Protein AF-A0A9D0N589-F1 (afdb_monomer_lite)

pLDDT: mean 74.36, std 16.45, range [41.0, 93.44]

Foldseek 3Di:
DDDDDPVRVVLVVVVADVPKAFPDKDAADPPPPVCVVVVVVVVVVVVVVVVVPDDDDDPPVVVVVVVVVVVVPPDPPFRPTWMWTDILFWIWIQTDPVDSDIDTGGLCQQPPWDFDADPQQWFKIWTWGQDDPDVDPDRPGDIDIDGGGRHRVVVVVSSVCRNVVNDD

Structure (mmCIF, N/CA/C/O backbone):
data_AF-A0A9D0N589-F1
#
_entry.id   AF-A0A9D0N589-F1
#
loop_
_atom_site.group_PDB
_atom_site.id
_atom_site.type_symbol
_atom_site.label_atom_id
_atom_site.label_alt_id
_atom_site.label_comp_id
_atom_site.label_asym_id
_atom_site.label_entity_id
_atom_site.label_seq_id
_atom_site.pdbx_PDB_ins_code
_atom_site.Cartn_x
_atom_site.Cartn_y
_atom_site.Cartn_z
_atom_site.o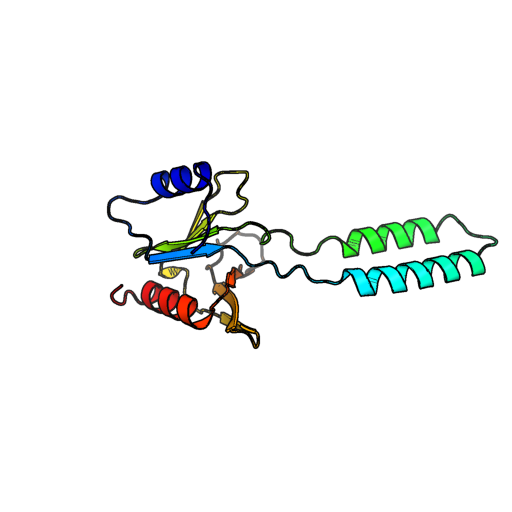ccupancy
_atom_site.B_iso_or_equiv
_atom_site.auth_seq_id
_atom_site.auth_comp_id
_atom_site.auth_asym_id
_atom_site.auth_atom_id
_atom_site.pdbx_PDB_model_num
ATOM 1 N N . MET A 1 1 ? 1.773 -12.664 1.312 1.00 48.50 1 MET A N 1
ATOM 2 C CA . MET A 1 1 ? 1.910 -12.223 2.716 1.00 48.50 1 MET A CA 1
ATOM 3 C C . MET A 1 1 ? 3.255 -11.523 2.826 1.00 48.50 1 MET A C 1
ATOM 5 O O . MET A 1 1 ? 4.229 -12.072 2.325 1.00 48.50 1 MET A O 1
ATOM 9 N N . ILE A 1 2 ? 3.299 -10.289 3.324 1.00 66.56 2 ILE A N 1
ATOM 10 C CA . ILE A 1 2 ? 4.512 -9.454 3.303 1.00 66.56 2 ILE A CA 1
ATOM 11 C C . ILE A 1 2 ? 5.255 -9.637 4.620 1.00 66.56 2 ILE A C 1
ATOM 13 O O . ILE A 1 2 ? 4.625 -9.717 5.672 1.00 66.56 2 ILE A O 1
ATOM 17 N N . ASN A 1 3 ? 6.583 -9.726 4.564 1.00 71.38 3 ASN A N 1
ATOM 18 C CA . ASN A 1 3 ? 7.410 -9.867 5.755 1.00 71.38 3 ASN A CA 1
ATOM 19 C C . ASN A 1 3 ? 7.685 -8.478 6.352 1.00 71.38 3 ASN A C 1
ATOM 21 O O . ASN A 1 3 ? 8.554 -7.748 5.877 1.00 71.38 3 ASN A O 1
ATOM 25 N N . LEU A 1 4 ? 6.891 -8.086 7.349 1.00 75.38 4 LEU A N 1
ATOM 26 C CA . LEU A 1 4 ? 7.075 -6.828 8.068 1.00 75.38 4 LEU A CA 1
ATOM 27 C C . LEU A 1 4 ? 8.181 -6.983 9.115 1.00 75.38 4 LEU A C 1
ATOM 29 O O . LEU A 1 4 ? 8.210 -7.955 9.868 1.00 75.38 4 LEU A O 1
ATOM 33 N N . SER A 1 5 ? 9.078 -5.998 9.208 1.00 78.75 5 SER A N 1
ATOM 34 C CA . SER A 1 5 ? 10.038 -5.956 10.313 1.00 78.75 5 SER A CA 1
ATOM 35 C C . SER A 1 5 ? 9.300 -5.773 11.648 1.00 78.75 5 SER A C 1
ATOM 37 O O . SER A 1 5 ? 8.247 -5.132 11.696 1.00 78.75 5 SER A O 1
ATOM 39 N N . LYS A 1 6 ? 9.871 -6.268 12.758 1.00 81.44 6 LYS A N 1
ATOM 40 C CA . LYS A 1 6 ? 9.303 -6.070 14.109 1.00 81.44 6 LYS A CA 1
ATOM 41 C C . LYS A 1 6 ? 9.026 -4.588 14.404 1.00 81.44 6 LYS A C 1
ATOM 43 O O . LYS A 1 6 ? 8.005 -4.262 14.995 1.00 81.44 6 LYS A O 1
ATOM 48 N N . LYS A 1 7 ? 9.916 -3.708 13.933 1.00 83.25 7 LYS A N 1
ATOM 49 C CA . LYS A 1 7 ? 9.811 -2.248 14.046 1.00 83.25 7 LYS A CA 1
ATOM 50 C C . LYS A 1 7 ? 8.598 -1.695 13.287 1.00 83.25 7 LYS A C 1
ATOM 52 O O . LYS A 1 7 ? 7.842 -0.897 13.831 1.00 83.25 7 LYS A O 1
ATOM 57 N N . ASN A 1 8 ? 8.385 -2.144 12.051 1.00 80.31 8 ASN A N 1
ATOM 58 C CA . ASN A 1 8 ? 7.247 -1.700 11.245 1.00 80.31 8 ASN A CA 1
ATOM 59 C C . ASN A 1 8 ? 5.933 -2.197 11.850 1.00 80.31 8 ASN A C 1
ATOM 61 O O . ASN A 1 8 ? 4.961 -1.456 11.883 1.00 80.31 8 ASN A O 1
ATOM 65 N N . PHE A 1 9 ? 5.915 -3.424 12.378 1.00 84.06 9 PHE A N 1
ATOM 66 C CA . PHE A 1 9 ? 4.738 -3.962 13.051 1.00 84.06 9 PHE A CA 1
ATOM 67 C C . PHE A 1 9 ? 4.339 -3.116 14.265 1.00 84.06 9 PHE A C 1
ATOM 69 O O . PHE A 1 9 ? 3.180 -2.733 14.369 1.00 84.06 9 PHE A O 1
ATOM 76 N N . THR A 1 10 ? 5.292 -2.762 15.137 1.00 85.44 10 THR A N 1
ATOM 77 C CA . THR A 1 10 ? 5.005 -1.886 16.287 1.00 85.44 10 THR A CA 1
ATOM 78 C C . THR A 1 10 ? 4.473 -0.528 15.849 1.00 85.44 10 THR A C 1
ATOM 80 O O . THR A 1 10 ? 3.489 -0.053 16.394 1.00 85.44 10 THR A O 1
ATOM 83 N N . TRP A 1 11 ? 5.056 0.064 14.805 1.00 87.69 11 TRP A N 1
ATOM 84 C CA . TRP A 1 11 ? 4.593 1.354 14.300 1.00 87.69 11 TRP A CA 1
ATOM 85 C C . TRP A 1 11 ? 3.168 1.324 13.773 1.00 87.69 11 TRP A C 1
ATOM 87 O O . TRP A 1 11 ? 2.445 2.285 13.990 1.00 87.69 11 TRP A O 1
ATOM 97 N N . ILE A 1 12 ? 2.793 0.243 13.088 1.00 86.19 12 ILE A N 1
ATOM 98 C CA . ILE A 1 12 ? 1.438 0.061 12.572 1.00 86.19 12 ILE A CA 1
ATOM 99 C C . ILE A 1 12 ? 0.458 -0.099 13.733 1.00 86.19 12 ILE A C 1
ATOM 101 O O . ILE A 1 12 ? -0.573 0.552 13.734 1.00 86.19 12 ILE A O 1
ATOM 105 N N . GLN A 1 13 ? 0.789 -0.918 14.734 1.00 87.31 13 GLN A N 1
ATOM 106 C CA . GLN A 1 13 ? -0.079 -1.117 15.900 1.00 87.31 13 GLN A CA 1
ATOM 107 C C . GLN A 1 13 ? -0.318 0.180 16.679 1.00 87.31 13 GLN A C 1
ATOM 109 O O . GLN A 1 13 ? -1.440 0.425 17.100 1.00 87.31 13 GLN A O 1
ATOM 114 N N . ASP A 1 14 ? 0.706 1.023 16.824 1.00 88.62 14 ASP A N 1
ATOM 115 C CA . ASP A 1 14 ? 0.570 2.327 17.483 1.00 88.62 14 ASP A CA 1
ATOM 116 C C . ASP A 1 14 ? -0.315 3.319 16.703 1.00 88.62 14 ASP A C 1
ATOM 118 O O . ASP A 1 14 ? -0.785 4.292 17.285 1.00 88.62 14 ASP A O 1
ATOM 122 N N . GLU A 1 15 ? -0.452 3.140 15.384 1.00 89.12 15 GLU A N 1
ATOM 123 C CA . GLU A 1 15 ? -1.187 4.054 14.497 1.00 89.12 15 GLU A CA 1
ATOM 124 C C . GLU A 1 15 ? -2.670 3.670 14.352 1.00 89.12 15 GLU A C 1
ATOM 126 O O . GLU A 1 15 ? -3.506 4.518 14.037 1.00 89.12 15 GLU A O 1
ATOM 131 N N . LEU A 1 16 ? -3.004 2.394 14.569 1.00 90.31 16 LEU A N 1
ATOM 132 C CA . LEU A 1 16 ? -4.373 1.896 14.447 1.00 90.31 16 LEU A CA 1
ATOM 133 C C . LEU A 1 16 ? -5.265 2.439 15.567 1.00 90.31 16 LEU A C 1
ATOM 135 O O . LEU A 1 16 ? -4.905 2.437 16.744 1.00 90.31 16 LEU A O 1
ATOM 139 N N . GLU A 1 17 ? -6.468 2.864 15.196 1.00 89.69 17 GLU A N 1
ATOM 140 C CA . GLU A 1 17 ? -7.486 3.293 16.149 1.00 89.69 17 GLU A CA 1
ATOM 141 C C . GLU A 1 17 ? -8.136 2.089 16.853 1.00 89.69 17 GLU A C 1
ATOM 143 O O . GLU A 1 17 ? -8.121 0.954 16.367 1.00 89.69 17 GLU A O 1
ATOM 148 N N . ASN A 1 18 ? -8.738 2.320 18.024 1.00 85.94 18 ASN A N 1
ATOM 149 C CA . ASN A 1 18 ? -9.404 1.257 18.780 1.00 85.94 18 ASN A CA 1
ATOM 150 C C . ASN A 1 18 ? -10.531 0.614 17.953 1.00 85.94 18 ASN A C 1
ATOM 152 O O . ASN A 1 18 ? -11.522 1.265 17.631 1.00 85.94 18 ASN A O 1
ATOM 156 N N . GLY A 1 19 ? -10.398 -0.683 17.663 1.00 85.88 19 GLY A N 1
ATOM 157 C CA . GLY A 1 19 ? -11.357 -1.436 16.846 1.00 85.88 19 GLY A CA 1
ATOM 158 C C . GLY A 1 19 ? -11.112 -1.354 15.333 1.00 85.88 19 GLY A C 1
ATOM 159 O O . GLY A 1 19 ? -11.887 -1.928 14.569 1.00 85.88 19 GLY A O 1
ATOM 160 N N . GLU A 1 20 ? -10.044 -0.684 14.892 1.00 89.50 20 GLU A N 1
ATOM 161 C CA . GLU A 1 20 ? -9.600 -0.683 13.498 1.00 89.50 20 GLU A CA 1
ATOM 162 C C . GLU A 1 20 ? -8.948 -2.033 13.151 1.00 89.50 20 GLU A C 1
ATOM 164 O O . GLU A 1 20 ? -8.062 -2.526 13.854 1.00 89.50 20 GLU A O 1
ATOM 169 N N . ILE A 1 21 ? -9.396 -2.656 12.059 1.00 90.31 21 ILE A N 1
ATOM 170 C CA . ILE A 1 21 ? -8.924 -3.971 11.611 1.00 90.31 21 ILE A CA 1
ATOM 171 C C . ILE A 1 21 ? -8.260 -3.816 10.248 1.00 90.31 21 ILE A C 1
ATOM 173 O O . ILE A 1 21 ? -8.862 -3.312 9.300 1.00 90.31 21 ILE A O 1
ATOM 177 N N . VAL A 1 22 ? -7.023 -4.299 10.131 1.00 90.94 22 VAL A N 1
ATOM 178 C CA . VAL A 1 22 ? -6.301 -4.355 8.854 1.00 90.94 22 VAL A CA 1
ATOM 179 C C . VAL A 1 22 ? -6.873 -5.488 8.004 1.00 90.94 22 VAL A C 1
ATOM 181 O O . VAL A 1 22 ? -6.714 -6.664 8.330 1.00 90.94 22 VAL A O 1
ATOM 184 N N . THR A 1 23 ? -7.515 -5.135 6.894 1.00 90.81 23 THR A N 1
ATOM 185 C CA . THR A 1 23 ? -8.116 -6.085 5.945 1.00 90.81 23 THR A CA 1
ATOM 186 C C . THR A 1 23 ? -7.112 -6.513 4.880 1.00 90.81 23 THR A C 1
ATOM 188 O O . THR A 1 23 ? -7.156 -7.641 4.385 1.00 90.81 23 THR A O 1
ATOM 191 N N . TRP A 1 24 ? -6.156 -5.642 4.551 1.00 92.44 24 TRP A N 1
ATOM 192 C CA . TRP A 1 24 ? -5.095 -5.953 3.603 1.00 92.44 24 TRP A CA 1
ATOM 193 C C . TRP A 1 24 ? -3.812 -5.168 3.882 1.00 92.44 24 TRP A C 1
ATOM 195 O O . TRP A 1 24 ? -3.846 -4.018 4.312 1.00 92.44 24 TRP A O 1
ATOM 205 N N . ALA A 1 25 ? -2.669 -5.794 3.591 1.00 91.06 25 ALA A N 1
ATOM 206 C CA . ALA A 1 25 ? -1.350 -5.181 3.680 1.00 91.06 25 ALA A CA 1
ATOM 207 C C . ALA A 1 25 ? -0.530 -5.462 2.413 1.00 91.06 25 ALA A C 1
ATOM 209 O O . ALA A 1 25 ? -0.413 -6.607 1.960 1.00 91.06 25 ALA A O 1
ATOM 210 N N . GLY A 1 26 ? 0.047 -4.393 1.874 1.00 88.31 26 GLY A N 1
ATOM 211 C CA . GLY A 1 26 ? 0.762 -4.291 0.611 1.00 88.31 26 GLY A CA 1
ATOM 212 C C . GLY A 1 26 ? 2.125 -3.626 0.761 1.00 88.31 26 GLY A C 1
ATOM 213 O O . GLY A 1 26 ? 2.368 -2.882 1.703 1.00 88.31 26 GLY A O 1
ATOM 214 N N . GLN A 1 27 ? 3.017 -3.852 -0.193 1.00 86.44 27 GLN A N 1
ATOM 215 C CA . GLN A 1 27 ? 4.247 -3.084 -0.340 1.00 86.44 27 GLN A CA 1
ATOM 216 C C . GLN A 1 27 ? 4.416 -2.811 -1.822 1.00 86.44 27 GLN A C 1
ATOM 218 O O . GLN A 1 27 ? 4.113 -3.678 -2.644 1.00 86.44 27 GLN A O 1
ATOM 223 N N . SER A 1 28 ? 4.906 -1.620 -2.146 1.00 80.19 28 SER A N 1
ATOM 224 C CA . SER A 1 28 ? 5.217 -1.257 -3.521 1.00 80.19 28 SER A CA 1
ATOM 225 C C . SER A 1 28 ? 6.218 -2.233 -4.138 1.00 80.19 28 SER A C 1
ATOM 227 O O . SER A 1 28 ? 7.375 -2.345 -3.716 1.00 80.19 28 SER A O 1
ATOM 229 N N . PHE A 1 29 ? 5.766 -2.945 -5.167 1.00 68.50 29 PHE A N 1
ATOM 230 C CA . PHE A 1 29 ? 6.594 -3.822 -5.971 1.00 68.50 29 PHE A CA 1
ATOM 231 C C . PHE A 1 29 ? 7.306 -2.982 -7.033 1.00 68.50 29 PHE A C 1
ATOM 233 O O . PHE A 1 29 ? 6.865 -2.838 -8.173 1.00 68.50 29 PHE A O 1
ATOM 240 N N . SER A 1 30 ? 8.452 -2.404 -6.673 1.00 56.81 30 SER A N 1
ATOM 241 C CA . SER A 1 30 ? 9.350 -1.830 -7.673 1.00 56.81 30 SER A CA 1
ATOM 242 C C . SER A 1 30 ? 9.953 -2.981 -8.478 1.00 56.81 30 SER A C 1
ATOM 244 O O . SER A 1 30 ? 11.037 -3.464 -8.137 1.00 56.81 30 SER A O 1
ATOM 246 N N . LYS A 1 31 ? 9.316 -3.386 -9.591 1.00 52.91 31 LYS A N 1
ATOM 247 C CA . LYS A 1 31 ? 10.044 -4.078 -10.665 1.00 52.91 31 LYS A CA 1
ATOM 248 C C . LYS A 1 31 ? 11.252 -3.196 -10.944 1.00 52.91 31 LYS A C 1
ATOM 250 O O . LYS A 1 31 ? 11.089 -2.049 -11.355 1.00 52.91 31 LYS A O 1
ATOM 255 N N . LYS A 1 32 ? 12.459 -3.669 -10.605 1.00 46.56 32 LYS A N 1
ATOM 256 C CA . LYS A 1 32 ? 13.701 -2.985 -10.973 1.00 46.56 32 LYS A CA 1
ATOM 257 C C . LYS A 1 32 ? 13.588 -2.784 -12.474 1.00 46.56 32 LYS A C 1
ATOM 259 O O . LYS A 1 32 ? 13.738 -3.751 -13.213 1.00 46.56 32 LYS A O 1
ATOM 264 N N . SER A 1 33 ? 13.249 -1.567 -12.901 1.00 42.25 33 SER A N 1
ATOM 265 C CA . SER A 1 33 ? 13.284 -1.215 -14.308 1.00 42.25 33 SER A CA 1
ATOM 266 C C . SER A 1 33 ? 14.712 -1.493 -14.726 1.00 42.25 33 SER A C 1
ATOM 268 O O . SER A 1 33 ? 15.664 -0.853 -14.271 1.00 42.25 33 SER A O 1
ATOM 270 N N . PHE A 1 34 ? 14.858 -2.576 -15.471 1.00 41.22 34 PHE A N 1
ATOM 271 C CA . PHE A 1 34 ? 16.111 -3.103 -15.951 1.00 41.22 34 PHE A CA 1
ATOM 272 C C . PHE A 1 34 ? 16.544 -2.233 -17.137 1.00 41.22 34 PHE A C 1
ATOM 274 O O . PHE A 1 34 ? 16.723 -2.703 -18.252 1.00 41.22 34 PHE A O 1
ATOM 281 N N . SER A 1 35 ? 16.698 -0.925 -16.907 1.00 45.41 35 SER A N 1
ATOM 282 C CA . SER A 1 35 ? 17.225 0.018 -17.899 1.00 45.41 35 SER A CA 1
ATOM 283 C C . SER A 1 35 ? 18.756 -0.027 -17.987 1.00 45.41 35 SER A C 1
ATOM 285 O O . SER A 1 35 ? 19.365 0.684 -18.785 1.00 45.41 35 SER A O 1
ATOM 287 N N . LEU A 1 36 ? 19.395 -0.917 -17.218 1.00 46.22 36 LEU A N 1
ATOM 288 C CA . LEU A 1 36 ? 20.845 -1.110 -17.186 1.00 46.22 36 LEU A CA 1
ATOM 289 C C . LEU A 1 36 ? 21.435 -1.521 -18.546 1.00 46.22 36 LEU A C 1
ATOM 291 O O . LEU A 1 36 ? 22.603 -1.242 -18.797 1.00 46.22 36 LEU A O 1
ATOM 295 N N . ARG A 1 37 ? 20.645 -2.121 -19.450 1.00 46.59 37 ARG A N 1
ATOM 296 C CA . ARG A 1 37 ? 21.132 -2.489 -20.793 1.00 46.59 37 ARG A CA 1
ATOM 297 C C . ARG A 1 37 ? 21.171 -1.325 -21.785 1.00 46.59 37 ARG A C 1
ATOM 299 O O . ARG A 1 37 ? 22.078 -1.286 -22.609 1.00 46.59 37 ARG A O 1
ATOM 306 N N . PHE A 1 38 ? 20.260 -0.356 -21.681 1.00 51.19 38 PHE A N 1
ATOM 307 C CA . PHE A 1 38 ? 20.271 0.811 -22.574 1.00 51.19 38 PHE A CA 1
ATOM 308 C C . PHE A 1 38 ? 21.353 1.823 -22.194 1.00 51.19 38 PHE A C 1
ATOM 310 O O . PHE A 1 38 ? 21.953 2.436 -23.073 1.00 51.19 38 PHE A O 1
ATOM 317 N N . ASN A 1 39 ? 21.668 1.940 -20.900 1.00 56.09 39 ASN A N 1
ATOM 318 C CA . ASN A 1 39 ? 22.698 2.869 -20.444 1.00 56.09 39 ASN A CA 1
ATOM 319 C C . ASN A 1 39 ? 24.105 2.435 -20.888 1.00 56.09 39 ASN A C 1
ATOM 321 O O . ASN A 1 39 ? 24.909 3.274 -21.260 1.00 56.09 39 ASN A O 1
ATOM 325 N N . LEU A 1 40 ? 24.405 1.133 -20.917 1.00 60.16 40 LEU A N 1
ATOM 326 C CA . LEU A 1 40 ? 25.752 0.646 -21.239 1.00 60.16 40 LEU A CA 1
ATOM 327 C C . LEU A 1 40 ? 26.109 0.840 -22.724 1.00 60.16 40 LEU A C 1
ATOM 329 O O . LEU A 1 40 ? 27.195 1.323 -23.029 1.00 60.16 40 LEU A O 1
ATOM 333 N N . LEU A 1 41 ? 25.177 0.551 -23.641 1.00 61.88 41 LEU A N 1
ATOM 334 C CA . LEU A 1 41 ? 25.372 0.811 -25.074 1.00 61.88 41 LEU A CA 1
ATOM 335 C C . LEU A 1 41 ? 25.454 2.311 -25.372 1.00 61.88 41 LEU A C 1
ATOM 337 O O . LEU A 1 41 ? 26.310 2.730 -26.144 1.00 61.88 41 LEU A O 1
ATOM 341 N N . PHE A 1 42 ? 24.618 3.122 -24.720 1.00 66.25 42 PHE A N 1
ATOM 342 C CA . PHE A 1 42 ? 24.680 4.575 -24.849 1.00 66.25 42 PHE A CA 1
ATOM 343 C C . PHE A 1 42 ? 26.012 5.134 -24.330 1.00 66.25 42 PHE A C 1
ATOM 345 O O . PHE A 1 42 ? 26.641 5.933 -25.013 1.00 66.25 42 PHE A O 1
ATOM 352 N N . ILE A 1 43 ? 26.493 4.657 -23.176 1.00 68.88 43 ILE A N 1
ATOM 353 C CA . ILE A 1 43 ? 27.803 5.029 -22.624 1.00 68.88 43 ILE A CA 1
ATOM 354 C C . ILE A 1 43 ? 28.923 4.657 -23.600 1.00 68.88 43 ILE A C 1
ATOM 356 O O . ILE A 1 43 ? 29.777 5.493 -23.870 1.00 68.88 43 ILE A O 1
ATOM 360 N N . ILE A 1 44 ? 28.911 3.447 -24.169 1.00 75.69 44 ILE A N 1
ATOM 361 C CA . ILE A 1 44 ? 29.930 3.022 -25.141 1.00 75.69 44 ILE A CA 1
ATOM 362 C C . ILE A 1 44 ? 29.904 3.920 -26.385 1.00 75.69 44 ILE A C 1
ATOM 364 O O . ILE A 1 44 ? 30.953 4.404 -26.801 1.00 75.69 44 ILE A O 1
ATOM 368 N N . VAL A 1 45 ? 28.725 4.196 -26.950 1.00 77.31 45 VAL A N 1
ATOM 369 C CA . VAL A 1 45 ? 28.579 5.069 -28.129 1.00 77.31 45 VAL A CA 1
ATOM 370 C C . VAL A 1 45 ? 29.059 6.492 -27.832 1.00 77.31 45 VAL A C 1
ATOM 372 O O . VAL A 1 45 ? 29.784 7.071 -28.639 1.00 77.31 45 VAL A O 1
ATOM 375 N N . VAL A 1 46 ? 28.722 7.040 -26.660 1.00 71.06 46 VAL A N 1
ATOM 376 C CA . VAL A 1 46 ? 29.170 8.370 -26.225 1.00 71.06 46 VAL A CA 1
ATOM 377 C C . VAL A 1 46 ? 30.685 8.406 -26.027 1.00 71.06 46 VAL A C 1
ATOM 379 O O . VAL A 1 46 ? 31.318 9.352 -26.481 1.00 71.06 46 VAL A O 1
ATOM 382 N N . VAL A 1 47 ? 31.283 7.381 -25.413 1.00 73.44 47 VAL A N 1
ATOM 383 C CA . VAL A 1 47 ? 32.739 7.295 -25.201 1.00 73.44 47 VAL A CA 1
ATOM 384 C C . VAL A 1 47 ? 33.489 7.189 -26.531 1.00 73.44 47 VAL A C 1
ATOM 386 O O . VAL A 1 47 ? 34.478 7.893 -26.722 1.00 73.44 47 VAL A O 1
ATOM 389 N N . VAL A 1 48 ? 33.009 6.372 -27.475 1.00 75.88 48 VAL A N 1
ATOM 390 C CA . VAL A 1 48 ? 33.615 6.243 -28.813 1.00 75.88 48 VAL A CA 1
ATOM 391 C C . VAL A 1 48 ? 33.519 7.559 -29.592 1.00 75.88 48 VAL A C 1
ATOM 393 O O . VAL A 1 48 ? 34.518 8.000 -30.162 1.00 75.88 48 VAL A O 1
ATOM 396 N N . LEU A 1 49 ? 32.365 8.236 -29.551 1.00 66.94 49 LEU A N 1
ATOM 397 C CA . LEU A 1 49 ? 32.204 9.575 -30.128 1.00 66.94 49 LEU A CA 1
ATOM 398 C C . LEU A 1 49 ? 33.166 10.587 -29.485 1.00 66.94 49 LEU A C 1
ATOM 400 O O . LEU A 1 49 ? 33.805 11.353 -30.202 1.00 66.94 49 LEU A O 1
ATOM 404 N N . PHE A 1 50 ? 33.344 10.546 -28.162 1.00 63.84 50 PHE A N 1
ATOM 405 C CA . PHE A 1 50 ? 34.255 11.438 -27.436 1.00 63.84 50 PHE A CA 1
ATOM 406 C C . PHE A 1 50 ? 35.721 11.241 -27.839 1.00 63.84 50 PHE A C 1
ATOM 408 O O . PHE A 1 50 ? 36.434 12.218 -28.039 1.00 63.84 50 PHE A O 1
ATOM 415 N N . ILE A 1 51 ? 36.162 9.990 -28.009 1.00 66.56 51 ILE A N 1
ATOM 416 C CA . ILE A 1 51 ? 37.528 9.671 -28.458 1.00 66.56 51 ILE A CA 1
ATOM 417 C C . ILE A 1 51 ? 37.755 10.162 -29.897 1.00 66.56 51 ILE A C 1
ATOM 419 O O . ILE A 1 51 ? 38.851 10.605 -30.226 1.00 66.56 51 ILE A O 1
ATOM 423 N N . SER A 1 52 ? 36.718 10.137 -30.741 1.00 65.50 52 SER A N 1
ATOM 424 C CA . SER A 1 52 ? 36.815 10.560 -32.145 1.00 65.50 52 SER A CA 1
ATOM 425 C C . SER A 1 52 ? 36.758 12.079 -32.384 1.00 65.50 52 SER A C 1
ATOM 427 O O . SER A 1 52 ? 37.172 12.529 -33.448 1.00 65.50 52 SER A O 1
ATOM 429 N N . LEU A 1 53 ? 36.263 12.876 -31.423 1.00 61.44 53 LEU A N 1
ATOM 430 C CA . LEU A 1 53 ? 35.994 14.318 -31.592 1.00 61.44 53 LEU A CA 1
ATOM 431 C C . LEU A 1 53 ? 36.975 15.261 -30.873 1.00 61.44 53 LEU A C 1
ATOM 433 O O . LEU A 1 53 ? 36.784 16.478 -30.887 1.00 61.44 53 LEU A O 1
ATOM 437 N N . VAL A 1 54 ? 38.041 14.742 -30.266 1.00 57.09 54 VAL A N 1
ATOM 438 C CA . VAL A 1 54 ? 39.104 15.578 -29.690 1.00 57.09 54 VAL A CA 1
ATOM 439 C C . VAL A 1 54 ? 40.182 15.777 -30.759 1.00 57.09 54 VAL A C 1
ATOM 441 O O . VAL A 1 54 ? 40.938 14.847 -31.030 1.00 57.09 54 VAL A O 1
ATOM 444 N N . PRO A 1 55 ? 40.269 16.974 -31.374 1.00 57.28 55 PRO A N 1
ATOM 445 C CA . PRO A 1 55 ? 40.872 18.089 -30.646 1.00 57.28 55 PRO A CA 1
ATOM 446 C C . PRO A 1 55 ? 40.234 19.461 -30.960 1.00 57.28 55 PRO A C 1
ATOM 448 O O . PRO A 1 55 ? 40.185 19.863 -32.113 1.00 57.28 55 PRO A O 1
ATOM 451 N N . LEU A 1 56 ? 39.774 20.198 -29.936 1.00 56.16 56 LEU A N 1
ATOM 452 C CA . LEU A 1 56 ? 40.130 21.621 -29.700 1.00 56.16 56 LEU A CA 1
ATOM 453 C C . LEU A 1 56 ? 39.287 22.329 -28.619 1.00 56.16 56 LEU A C 1
ATOM 455 O O . LEU A 1 56 ? 39.741 23.348 -28.119 1.00 56.16 56 LEU A O 1
ATOM 459 N N . ASN A 1 57 ? 38.106 21.845 -28.214 1.00 61.81 57 ASN A N 1
ATOM 460 C CA . ASN A 1 57 ? 37.204 22.644 -27.358 1.00 61.81 57 ASN A CA 1
ATOM 461 C C . ASN A 1 57 ? 36.632 21.860 -26.166 1.00 61.81 57 ASN A C 1
ATOM 463 O O . ASN A 1 57 ? 35.476 21.460 -26.165 1.00 61.81 57 ASN A O 1
ATOM 467 N N . PHE A 1 58 ? 37.436 21.658 -25.119 1.00 58.53 58 PHE A N 1
ATOM 468 C CA . PHE A 1 58 ? 37.082 20.837 -23.947 1.00 58.53 58 PHE A CA 1
ATOM 469 C C . PHE A 1 58 ? 36.078 21.469 -22.953 1.00 58.53 58 PHE A C 1
ATOM 471 O O . PHE A 1 58 ? 35.460 20.751 -22.167 1.00 58.53 58 PHE A O 1
ATOM 478 N N . GLY A 1 59 ? 35.895 22.794 -22.954 1.00 59.25 59 GLY A N 1
ATOM 479 C CA . GLY A 1 59 ? 35.197 23.486 -21.858 1.00 59.25 59 GLY A CA 1
ATOM 480 C C . GLY A 1 59 ? 33.666 23.411 -21.881 1.00 59.25 59 GLY A C 1
ATOM 481 O O . GLY A 1 59 ? 33.043 23.256 -20.838 1.00 59.25 59 GLY A O 1
ATOM 482 N N . ILE A 1 60 ? 33.040 23.513 -23.055 1.00 60.38 60 ILE A N 1
ATOM 483 C CA . ILE A 1 60 ? 31.580 23.719 -23.145 1.00 60.38 60 ILE A CA 1
ATOM 484 C C . ILE A 1 60 ? 30.820 22.383 -23.181 1.00 60.38 60 ILE A C 1
ATOM 486 O O . ILE A 1 60 ? 29.755 22.254 -22.577 1.00 60.38 60 ILE A O 1
ATOM 490 N N . TYR A 1 61 ? 31.388 21.353 -23.815 1.00 62.03 61 TYR A N 1
ATOM 491 C CA . TYR A 1 61 ? 30.736 20.043 -23.922 1.00 62.03 61 TYR A CA 1
ATOM 492 C C . TYR A 1 61 ? 30.657 19.316 -22.574 1.00 62.03 61 TYR A C 1
ATOM 494 O O . TYR A 1 61 ? 29.642 18.697 -22.267 1.00 62.03 61 TYR A O 1
ATOM 502 N N . THR A 1 62 ? 31.678 19.435 -21.723 1.00 60.56 62 THR A N 1
ATOM 503 C CA . THR A 1 62 ? 31.690 18.798 -20.394 1.00 60.56 62 THR A CA 1
ATOM 504 C C . THR A 1 62 ? 30.591 19.348 -19.476 1.00 60.56 62 THR A C 1
ATOM 506 O O . THR A 1 62 ? 29.928 18.586 -18.769 1.00 60.56 62 THR A O 1
ATOM 509 N N . VAL A 1 63 ? 30.314 20.653 -19.544 1.00 61.47 63 VAL A N 1
ATOM 510 C CA . VAL A 1 63 ? 29.228 21.294 -18.784 1.00 61.47 63 VAL A CA 1
ATOM 511 C C . VAL A 1 63 ? 27.853 20.873 -19.315 1.00 61.47 63 VAL A C 1
ATOM 513 O O . VAL A 1 63 ? 26.961 20.547 -18.535 1.00 61.47 63 VAL A O 1
ATOM 516 N N . PHE A 1 64 ? 27.678 20.792 -20.638 1.00 63.75 64 PHE A N 1
ATOM 517 C CA . PHE A 1 64 ? 26.399 20.394 -21.237 1.00 63.75 64 PHE A CA 1
ATOM 518 C C . PHE A 1 64 ? 26.035 18.929 -20.928 1.00 63.75 64 PHE A C 1
ATOM 520 O O . PHE A 1 64 ? 24.882 18.611 -20.628 1.00 63.75 64 PHE A O 1
ATOM 527 N N . PHE A 1 65 ? 27.025 18.030 -20.927 1.00 61.06 65 PHE A N 1
ATOM 528 C CA . PHE A 1 65 ? 26.812 16.611 -20.627 1.00 61.06 65 PHE A CA 1
ATOM 529 C C . PHE A 1 65 ? 26.621 16.322 -19.134 1.00 61.06 65 PHE A C 1
ATOM 531 O O . PHE A 1 65 ? 25.787 15.482 -18.791 1.00 61.06 65 PHE A O 1
ATOM 538 N N . THR A 1 66 ? 27.316 17.029 -18.235 1.00 61.06 66 THR A N 1
ATOM 539 C CA . THR A 1 66 ? 27.037 16.915 -16.790 1.00 61.06 66 THR A CA 1
ATOM 540 C C . THR A 1 66 ? 25.627 17.408 -16.459 1.00 61.06 66 THR A C 1
ATOM 542 O O . THR A 1 66 ? 24.938 16.771 -15.662 1.00 61.06 66 THR A O 1
ATOM 545 N N . LEU A 1 67 ? 25.139 18.451 -17.143 1.00 61.94 67 LEU A N 1
ATOM 546 C CA . LEU A 1 67 ? 23.759 18.927 -17.018 1.00 61.94 67 LEU A CA 1
ATOM 547 C C . LEU A 1 67 ? 22.735 17.874 -17.487 1.00 61.94 67 LEU A C 1
ATOM 549 O O . LEU A 1 67 ? 21.793 17.567 -16.756 1.00 61.94 67 LEU A O 1
ATOM 553 N N . LEU A 1 68 ? 22.940 17.263 -18.661 1.00 59.50 68 LEU A N 1
ATOM 554 C CA . LEU A 1 68 ? 22.074 16.193 -19.185 1.00 59.50 68 LEU A CA 1
ATOM 555 C C . LEU A 1 68 ? 22.049 14.955 -18.276 1.00 59.50 68 LEU A C 1
ATOM 557 O O . LEU A 1 68 ? 20.984 14.376 -18.043 1.00 59.50 68 LEU A O 1
ATOM 561 N N . PHE A 1 69 ? 23.198 14.574 -17.710 1.00 57.41 69 PHE A N 1
ATOM 562 C CA . PHE A 1 69 ? 23.279 13.457 -16.769 1.00 57.41 69 PHE A CA 1
ATOM 563 C C . PHE A 1 69 ? 22.544 13.768 -15.454 1.00 57.41 69 PHE A C 1
ATOM 565 O O . PHE A 1 69 ? 21.835 12.910 -14.928 1.00 57.41 69 PHE A O 1
ATOM 572 N N . PHE A 1 70 ? 22.622 15.008 -14.955 1.00 54.47 70 PHE A N 1
ATOM 573 C CA . PHE A 1 70 ? 21.872 15.435 -13.768 1.00 54.47 70 PHE A CA 1
ATOM 574 C C . PHE A 1 70 ? 20.354 15.457 -14.000 1.00 54.47 70 PHE A C 1
ATOM 576 O O . PHE A 1 70 ? 19.606 15.004 -13.129 1.00 54.47 70 PHE A O 1
ATOM 583 N N . ILE A 1 71 ? 19.887 15.911 -15.170 1.00 53.50 71 ILE A N 1
ATOM 584 C CA . ILE A 1 71 ? 18.451 15.963 -15.504 1.00 53.50 71 ILE A CA 1
ATOM 585 C C . ILE A 1 71 ? 17.843 14.549 -15.565 1.00 53.50 71 ILE A C 1
ATOM 587 O O . ILE A 1 71 ? 16.735 14.334 -15.075 1.00 53.50 71 ILE A O 1
ATOM 591 N N . SER A 1 72 ? 18.588 13.557 -16.064 1.00 49.38 72 SER A N 1
ATOM 592 C CA . SER A 1 72 ? 18.092 12.182 -16.250 1.00 49.38 72 SER A CA 1
ATOM 593 C C . SER A 1 72 ? 17.938 11.374 -14.943 1.00 49.38 72 SER A C 1
ATOM 595 O O . SER A 1 72 ? 17.289 10.329 -14.913 1.00 49.38 72 SER A O 1
ATOM 597 N N . THR A 1 73 ? 18.489 11.851 -13.818 1.00 51.31 73 THR A N 1
ATOM 598 C CA . THR A 1 73 ? 18.440 11.119 -12.531 1.00 51.31 73 THR A CA 1
ATOM 599 C C . THR A 1 73 ? 17.253 11.471 -11.631 1.00 51.31 73 THR A C 1
ATOM 601 O O . THR A 1 73 ? 17.033 10.784 -10.626 1.00 51.31 73 THR A O 1
ATOM 604 N N . LYS A 1 74 ? 16.432 12.469 -11.992 1.00 42.38 74 LYS A N 1
ATOM 605 C CA . LYS A 1 74 ? 15.206 12.838 -11.257 1.00 42.38 74 LYS A CA 1
ATOM 606 C C . LYS A 1 74 ? 14.004 11.967 -11.654 1.00 42.38 74 LYS A C 1
ATOM 608 O O . LYS A 1 74 ? 12.920 12.458 -11.935 1.00 42.38 74 LYS A O 1
ATOM 613 N N . GLY A 1 75 ? 14.182 10.649 -11.665 1.00 41.00 75 GLY A N 1
ATOM 614 C CA . GLY A 1 75 ? 13.063 9.711 -11.737 1.00 41.00 75 GLY A CA 1
ATOM 615 C C . GLY A 1 75 ? 12.468 9.511 -10.346 1.00 41.00 75 GLY A C 1
ATOM 616 O O . GLY A 1 75 ? 13.174 9.019 -9.467 1.00 41.00 75 GLY A O 1
ATOM 617 N N . ASN A 1 76 ? 11.205 9.910 -10.157 1.00 46.31 76 ASN A N 1
ATOM 618 C CA . ASN A 1 76 ? 10.366 9.756 -8.959 1.00 46.31 76 ASN A CA 1
ATOM 619 C C . ASN A 1 76 ? 10.773 8.569 -8.063 1.00 46.31 76 ASN A C 1
ATOM 621 O O . ASN A 1 76 ? 10.397 7.423 -8.298 1.00 46.31 76 ASN A O 1
ATOM 625 N N . ARG A 1 77 ? 11.561 8.850 -7.014 1.00 49.16 77 ARG A N 1
ATOM 626 C CA . ARG A 1 77 ? 12.066 7.840 -6.063 1.00 49.16 77 ARG A CA 1
ATOM 627 C C . ARG A 1 77 ? 11.111 7.551 -4.902 1.00 49.16 77 ARG A C 1
ATOM 629 O O . ARG A 1 77 ? 11.444 6.707 -4.077 1.00 49.16 77 ARG A O 1
ATOM 636 N N . LYS A 1 78 ? 9.954 8.218 -4.826 1.00 50.03 78 LYS A N 1
ATOM 637 C CA . LYS A 1 78 ? 9.091 8.161 -3.636 1.00 50.03 78 LYS A CA 1
ATOM 638 C C . LYS A 1 78 ? 8.465 6.784 -3.373 1.00 50.03 78 LYS A C 1
ATOM 640 O O . LYS A 1 78 ? 8.249 6.460 -2.220 1.00 50.03 78 LYS A O 1
ATOM 645 N N . SER A 1 79 ? 8.262 5.927 -4.378 1.00 53.25 79 SER A N 1
ATOM 646 C CA . SER A 1 79 ? 7.526 4.667 -4.162 1.00 53.25 79 SER A CA 1
ATOM 647 C C . SER A 1 79 ? 8.380 3.445 -3.822 1.00 53.25 79 SER A C 1
ATOM 649 O O . SER A 1 79 ? 7.824 2.368 -3.625 1.00 53.25 79 SER A O 1
ATOM 651 N N . LYS A 1 80 ? 9.717 3.529 -3.776 1.00 60.09 80 LYS A N 1
ATOM 652 C CA . LYS A 1 80 ? 10.547 2.307 -3.689 1.00 60.09 80 LYS A CA 1
ATOM 653 C C . LYS A 1 80 ? 10.440 1.551 -2.361 1.00 60.09 80 LYS A C 1
ATOM 655 O O . LYS A 1 80 ? 10.969 0.449 -2.287 1.00 60.09 80 LYS A O 1
ATOM 660 N N . ASN A 1 81 ? 9.785 2.116 -1.346 1.00 72.94 81 ASN A N 1
ATOM 661 C CA . ASN A 1 81 ? 9.745 1.530 -0.009 1.00 72.94 81 ASN A CA 1
ATOM 662 C C . ASN A 1 81 ? 8.471 1.865 0.787 1.00 72.94 81 ASN A C 1
ATOM 664 O O . ASN A 1 81 ? 8.528 1.895 2.013 1.00 72.94 81 ASN A O 1
ATOM 668 N N . SER A 1 82 ? 7.339 2.118 0.125 1.00 83.38 82 SER A N 1
ATOM 669 C CA . SER A 1 82 ? 6.086 2.392 0.841 1.00 83.38 82 SER A CA 1
ATOM 670 C C . SER A 1 82 ? 5.357 1.094 1.198 1.00 83.38 82 SER A C 1
ATOM 672 O O . SER A 1 82 ? 5.259 0.178 0.369 1.00 83.38 82 SER A O 1
ATOM 674 N N . ILE A 1 83 ? 4.862 1.016 2.435 1.00 88.44 83 ILE A N 1
ATOM 675 C CA . ILE A 1 83 ? 3.947 -0.038 2.892 1.00 88.44 83 ILE A CA 1
ATOM 676 C C . ILE A 1 83 ? 2.539 0.537 2.849 1.00 88.44 83 ILE A C 1
ATOM 678 O O . ILE A 1 83 ? 2.289 1.635 3.338 1.00 88.44 83 ILE A O 1
ATOM 682 N N . TYR A 1 84 ? 1.628 -0.226 2.271 1.00 91.19 84 TYR A N 1
ATOM 683 C CA . TYR A 1 84 ? 0.233 0.137 2.133 1.00 91.19 84 TYR A CA 1
ATOM 684 C C . TYR A 1 84 ? -0.614 -0.739 3.038 1.00 91.19 84 TYR A C 1
ATOM 686 O O . TYR A 1 84 ? -0.426 -1.954 3.078 1.00 91.19 84 TYR A O 1
ATOM 694 N N . LEU A 1 85 ? -1.564 -0.144 3.740 1.00 92.31 85 LEU A N 1
ATOM 695 C CA . LEU A 1 85 ? -2.520 -0.866 4.565 1.00 92.31 85 LEU A CA 1
ATOM 696 C C . LEU A 1 85 ? -3.911 -0.392 4.191 1.00 92.31 85 LEU A C 1
ATOM 698 O O . LEU A 1 85 ? -4.143 0.803 4.040 1.00 92.31 85 LEU A O 1
ATOM 702 N N . ILE A 1 86 ? -4.827 -1.335 4.045 1.00 93.12 86 ILE A N 1
ATOM 703 C CA . ILE A 1 86 ? -6.251 -1.050 3.936 1.00 93.12 86 ILE A CA 1
ATOM 704 C C . ILE A 1 86 ? -6.877 -1.586 5.210 1.00 93.12 86 ILE A C 1
ATOM 706 O O . ILE A 1 86 ? -6.661 -2.746 5.578 1.00 93.12 86 ILE A O 1
ATOM 710 N N . THR A 1 87 ? -7.607 -0.723 5.898 1.00 93.44 87 THR A N 1
ATOM 711 C CA . THR A 1 87 ? -8.382 -1.070 7.082 1.00 93.44 87 THR A CA 1
ATOM 712 C C . THR A 1 87 ? -9.868 -1.023 6.755 1.00 93.44 87 THR A C 1
ATOM 714 O O . THR A 1 87 ? -10.268 -0.702 5.633 1.00 93.44 87 THR A O 1
ATOM 717 N N . ASN A 1 88 ? -10.704 -1.376 7.724 1.00 91.44 88 ASN A N 1
ATOM 718 C CA . ASN A 1 88 ? -12.150 -1.196 7.625 1.00 91.44 88 ASN A CA 1
ATOM 719 C C . ASN A 1 88 ? -12.582 0.285 7.634 1.00 91.44 88 ASN A C 1
ATOM 721 O O . ASN A 1 88 ? -13.745 0.563 7.353 1.00 91.44 88 ASN A O 1
ATOM 725 N N . THR A 1 89 ? -11.687 1.228 7.956 1.00 91.56 89 THR A N 1
ATOM 726 C CA . THR A 1 89 ? -12.022 2.657 8.082 1.00 91.56 89 THR A CA 1
ATOM 727 C C . THR A 1 89 ? -11.254 3.563 7.123 1.00 91.56 89 THR A C 1
ATOM 729 O O . THR A 1 89 ? -11.788 4.598 6.730 1.00 91.56 89 THR A O 1
ATOM 732 N N . ARG A 1 90 ? -10.023 3.216 6.727 1.00 92.44 90 ARG A N 1
ATOM 733 C CA . ARG A 1 90 ? -9.151 4.073 5.905 1.00 92.44 90 ARG A CA 1
ATOM 734 C C . ARG A 1 90 ? -8.033 3.290 5.213 1.00 92.44 90 ARG A C 1
ATOM 736 O O . ARG A 1 90 ? -7.798 2.111 5.461 1.00 92.44 90 ARG A O 1
ATOM 743 N N . VAL A 1 91 ? -7.320 3.975 4.330 1.00 92.00 91 VAL A N 1
ATOM 744 C CA . VAL A 1 91 ? -6.059 3.511 3.746 1.00 92.00 91 VAL A CA 1
ATOM 745 C C . VAL A 1 91 ? -4.913 4.224 4.446 1.00 92.00 91 VAL A C 1
ATOM 747 O O . VAL A 1 91 ? -4.943 5.444 4.579 1.00 92.00 91 VAL A 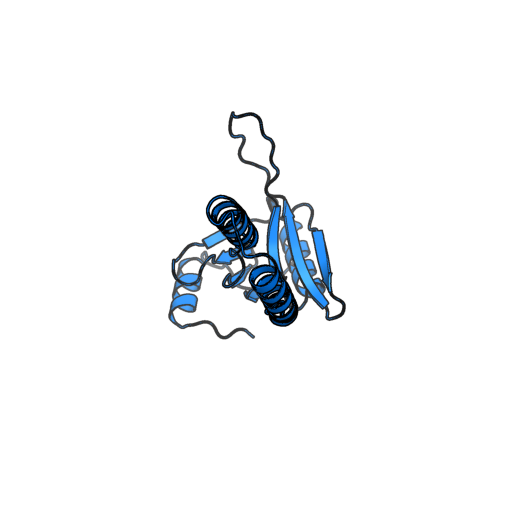O 1
ATOM 750 N N . LEU A 1 92 ? -3.891 3.485 4.861 1.00 91.81 92 LEU A N 1
ATOM 751 C CA . LEU A 1 92 ? -2.659 4.041 5.410 1.00 91.81 92 LEU A CA 1
ATOM 752 C C . LEU A 1 92 ? -1.516 3.801 4.430 1.00 91.81 92 LEU A C 1
ATOM 754 O O . LEU A 1 92 ? -1.311 2.685 3.943 1.00 91.81 92 LEU A O 1
ATOM 758 N N . ILE A 1 93 ? -0.748 4.850 4.176 1.00 90.06 93 ILE A N 1
ATOM 759 C CA . ILE A 1 93 ? 0.498 4.787 3.424 1.00 90.06 93 ILE A CA 1
ATOM 760 C C . ILE A 1 93 ? 1.628 5.140 4.381 1.00 90.06 93 ILE A C 1
ATOM 762 O O . ILE A 1 93 ? 1.710 6.263 4.867 1.00 90.06 93 ILE A O 1
ATOM 766 N N . LEU A 1 94 ? 2.490 4.167 4.662 1.00 87.56 94 LEU A N 1
ATOM 767 C CA . LEU A 1 94 ? 3.747 4.397 5.362 1.00 87.56 94 LEU A CA 1
ATOM 768 C C . LEU A 1 94 ? 4.805 4.722 4.314 1.00 87.56 94 LEU A C 1
ATOM 770 O O . LEU A 1 94 ? 5.306 3.817 3.637 1.00 87.56 94 LEU A O 1
ATOM 774 N N . ASP A 1 95 ? 5.111 6.007 4.175 1.00 74.56 95 ASP A N 1
ATOM 775 C CA . ASP A 1 95 ? 6.147 6.484 3.273 1.00 74.56 95 ASP A CA 1
ATOM 776 C C . ASP A 1 95 ? 7.505 6.404 3.959 1.00 74.56 95 ASP A C 1
ATOM 778 O O . ASP A 1 95 ? 7.690 6.915 5.057 1.00 74.56 95 ASP A O 1
ATOM 782 N N . ASP A 1 96 ? 8.457 5.761 3.280 1.00 69.00 96 ASP A N 1
ATOM 783 C CA . ASP A 1 96 ? 9.829 5.572 3.749 1.00 69.00 96 ASP A CA 1
ATOM 784 C C . ASP A 1 96 ? 9.942 4.818 5.091 1.00 69.00 96 ASP A C 1
ATOM 786 O O . ASP A 1 96 ? 9.905 5.386 6.176 1.00 69.00 96 ASP A O 1
ATOM 790 N N . MET A 1 97 ? 10.219 3.510 5.024 1.00 66.19 97 MET A N 1
ATOM 791 C CA . MET A 1 97 ? 10.429 2.649 6.203 1.00 66.19 97 MET A CA 1
ATOM 792 C C . MET A 1 97 ? 11.525 3.117 7.192 1.00 66.19 97 MET A C 1
ATOM 794 O O . MET A 1 97 ? 11.695 2.503 8.252 1.00 66.19 97 MET A O 1
ATOM 798 N N . SER A 1 98 ? 12.314 4.148 6.869 1.00 63.72 98 SER A N 1
ATOM 799 C CA . SER A 1 98 ? 13.303 4.720 7.787 1.00 63.72 98 SER A CA 1
ATOM 800 C C . SER A 1 98 ? 12.695 5.677 8.825 1.00 63.72 98 SER A C 1
ATOM 802 O O . SER A 1 98 ? 13.154 5.668 9.975 1.00 63.72 98 SER A O 1
ATOM 804 N N . ILE A 1 99 ? 11.632 6.413 8.478 1.00 69.06 99 ILE A N 1
ATOM 805 C CA . ILE A 1 99 ? 10.973 7.423 9.321 1.00 69.06 99 ILE A CA 1
ATOM 806 C C . ILE A 1 99 ? 9.513 7.001 9.551 1.00 69.06 99 ILE A C 1
ATOM 808 O O . ILE A 1 99 ? 8.844 6.530 8.642 1.00 69.06 99 ILE A O 1
ATOM 812 N N . LYS A 1 100 ? 8.994 7.152 10.778 1.00 75.62 100 LYS A N 1
ATOM 813 C CA . LYS A 1 100 ? 7.583 6.858 11.087 1.00 75.62 100 LYS A CA 1
ATOM 814 C C . LYS A 1 100 ? 6.695 7.968 10.499 1.00 75.62 100 LYS A C 1
ATOM 816 O O . LYS A 1 100 ? 6.349 8.904 11.210 1.00 75.62 100 LYS A O 1
ATOM 821 N N . SER A 1 101 ? 6.390 7.898 9.202 1.00 82.19 101 SER A N 1
ATOM 822 C CA . SER A 1 101 ? 5.513 8.848 8.505 1.00 82.19 101 SER A CA 1
ATOM 823 C C . SER A 1 101 ? 4.330 8.110 7.885 1.00 82.19 101 SER A C 1
ATOM 825 O O . SER A 1 101 ? 4.469 7.426 6.874 1.00 82.19 101 SER A O 1
ATOM 827 N N . PHE A 1 102 ? 3.169 8.233 8.525 1.00 84.88 102 PHE A N 1
ATOM 828 C CA . PHE A 1 102 ? 1.913 7.693 8.019 1.00 84.88 102 PHE A CA 1
ATOM 829 C C . PHE A 1 102 ? 1.101 8.798 7.361 1.00 84.88 102 PHE A C 1
ATOM 831 O O . PHE A 1 102 ? 0.951 9.887 7.915 1.00 84.88 102 PHE A O 1
ATOM 838 N N . THR A 1 103 ? 0.550 8.485 6.195 1.00 87.94 103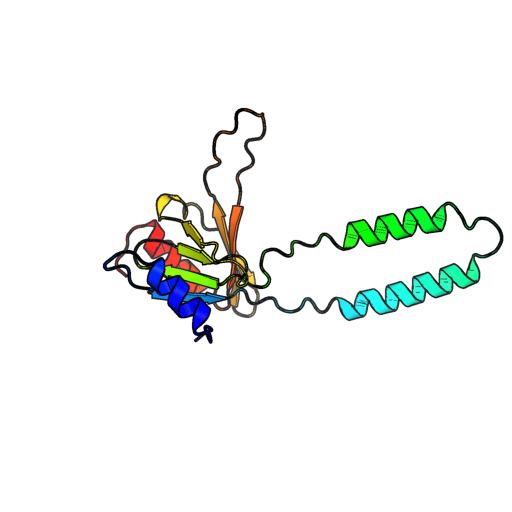 THR A N 1
ATOM 839 C CA . THR A 1 103 ? -0.462 9.308 5.544 1.00 87.94 103 THR A CA 1
ATOM 840 C C . THR A 1 103 ? -1.756 8.518 5.449 1.00 87.94 103 THR A C 1
ATOM 842 O O . THR A 1 103 ? -1.777 7.406 4.915 1.00 87.94 103 THR A O 1
ATOM 845 N N . SER A 1 104 ? -2.829 9.096 5.982 1.00 89.75 104 SER A N 1
ATOM 846 C CA . SER A 1 104 ? -4.126 8.439 6.143 1.00 89.75 104 SER A CA 1
ATOM 847 C C . SER A 1 104 ? -5.145 8.982 5.147 1.00 89.75 104 SER A C 1
ATOM 849 O O . SER A 1 104 ? -5.398 10.184 5.096 1.00 89.75 104 SER A O 1
ATOM 851 N N . TYR A 1 105 ? -5.782 8.085 4.397 1.00 89.75 105 TYR A N 1
ATOM 852 C CA . TYR A 1 105 ? -6.808 8.398 3.408 1.00 89.75 105 TYR A CA 1
ATOM 853 C C . TYR A 1 105 ? -8.129 7.721 3.764 1.00 89.75 105 TYR A C 1
ATOM 855 O O . TYR A 1 105 ? -8.329 6.524 3.576 1.00 89.75 105 TYR A O 1
ATOM 863 N N . TYR A 1 106 ? -9.045 8.523 4.290 1.00 89.56 106 TYR A N 1
ATOM 864 C CA . TYR A 1 106 ? -10.435 8.149 4.558 1.00 89.56 106 TYR A CA 1
ATOM 865 C C . TYR A 1 106 ? -11.276 7.959 3.282 1.00 89.56 106 TYR A C 1
ATOM 867 O O . TYR A 1 106 ? -10.880 8.460 2.227 1.00 89.56 106 TYR A O 1
ATOM 875 N N . PRO A 1 107 ? -12.465 7.326 3.374 1.00 90.50 107 PRO A N 1
ATOM 876 C CA . PRO A 1 107 ? -13.319 7.000 2.229 1.00 90.50 107 PRO A CA 1
ATOM 877 C C . PRO A 1 107 ? -13.595 8.171 1.282 1.00 90.50 107 PRO A C 1
ATOM 879 O O . PRO A 1 107 ? -13.593 8.000 0.066 1.00 90.50 107 PRO A O 1
ATOM 882 N N . TYR A 1 108 ? -13.755 9.385 1.816 1.00 86.06 108 TYR A N 1
ATOM 883 C CA . TYR A 1 108 ? -14.019 10.578 1.009 1.00 86.06 108 TYR A CA 1
ATOM 884 C C . TYR A 1 108 ? -12.846 10.991 0.100 1.00 86.06 108 TYR A C 1
ATOM 886 O O . TYR A 1 108 ? -13.066 11.700 -0.876 1.00 86.06 108 TYR A O 1
ATOM 894 N N . HIS A 1 109 ? -11.620 10.542 0.384 1.00 86.44 109 HIS A N 1
ATOM 895 C CA . HIS A 1 109 ? -10.455 10.753 -0.481 1.00 86.44 109 HIS A CA 1
ATOM 896 C C . HIS A 1 109 ? -10.336 9.716 -1.600 1.00 86.44 109 HIS A C 1
ATOM 898 O O . HIS A 1 109 ? -9.574 9.913 -2.539 1.00 86.44 109 HIS A O 1
ATOM 904 N N . LEU A 1 110 ? -11.048 8.593 -1.496 1.00 87.31 110 LEU A N 1
ATOM 905 C CA . LEU A 1 110 ? -10.951 7.471 -2.433 1.00 87.31 110 LEU A CA 1
ATOM 906 C C . LEU A 1 110 ? -11.911 7.633 -3.620 1.00 87.31 110 LEU A C 1
ATOM 908 O O . LEU A 1 110 ? -12.258 6.664 -4.291 1.00 87.31 110 LEU A O 1
ATOM 912 N N . GLN A 1 111 ? -12.366 8.860 -3.873 1.00 80.56 111 GLN A N 1
ATOM 913 C CA . GLN A 1 111 ? -13.225 9.172 -5.005 1.00 80.56 111 GLN A CA 1
ATOM 914 C C . GLN A 1 111 ? -12.405 9.124 -6.301 1.00 80.56 111 GLN A C 1
ATOM 916 O O . GLN A 1 111 ? -11.262 9.580 -6.347 1.00 80.56 111 GLN A O 1
ATOM 921 N N . ASN A 1 112 ? -13.015 8.595 -7.364 1.00 83.88 112 ASN A N 1
ATOM 922 C CA . ASN A 1 112 ? -12.415 8.474 -8.697 1.00 83.88 112 ASN A CA 1
ATOM 923 C C . ASN A 1 112 ? -11.136 7.616 -8.714 1.00 83.88 112 ASN A C 1
ATOM 925 O O . ASN A 1 112 ? -10.043 8.107 -8.998 1.00 83.88 112 ASN A O 1
ATOM 929 N N . LEU A 1 113 ? -11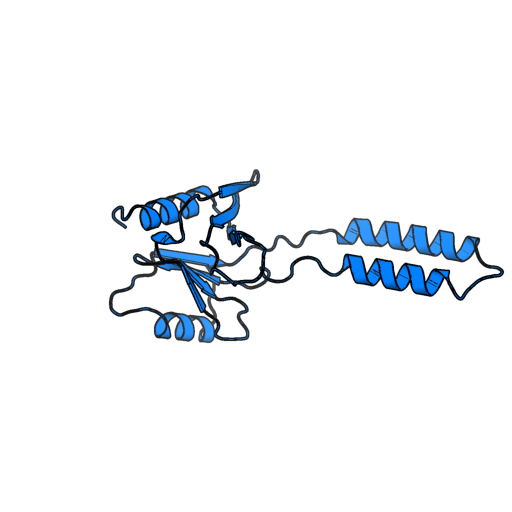.278 6.318 -8.424 1.00 88.25 113 LEU A N 1
ATOM 930 C CA . LEU A 1 113 ? -10.174 5.365 -8.548 1.00 88.25 113 LEU A CA 1
ATOM 931 C C . LEU A 1 113 ? -9.794 5.149 -10.023 1.00 88.25 113 LEU A C 1
ATOM 933 O O . LEU A 1 113 ? -10.594 4.668 -10.825 1.00 88.25 113 LEU A O 1
ATOM 937 N N . GLU A 1 114 ? -8.541 5.423 -10.367 1.00 90.12 114 GLU A N 1
ATOM 938 C CA . GLU A 1 114 ? -7.938 5.086 -11.655 1.00 90.12 114 GLU A CA 1
ATOM 939 C C . GLU A 1 114 ? -7.055 3.841 -11.492 1.00 90.12 114 GLU A C 1
ATOM 941 O O . GLU A 1 114 ? -6.080 3.848 -10.737 1.00 90.12 114 GLU A O 1
ATOM 946 N N . LYS A 1 115 ? -7.379 2.760 -12.211 1.00 91.62 115 LYS A N 1
ATOM 947 C CA . LYS A 1 115 ? -6.638 1.488 -12.173 1.00 91.62 115 LYS A CA 1
ATOM 948 C C . LYS A 1 115 ? -5.761 1.369 -13.424 1.00 91.62 115 LYS A C 1
ATOM 950 O O . LYS A 1 115 ? -6.270 1.339 -14.541 1.00 91.62 115 LYS A O 1
ATOM 955 N N . GLN A 1 116 ? -4.447 1.273 -13.243 1.00 90.44 116 GLN A N 1
ATOM 956 C CA . GLN A 1 116 ? -3.494 0.932 -14.300 1.00 90.44 116 GLN A CA 1
ATOM 957 C C . GLN A 1 116 ? -3.021 -0.502 -14.073 1.00 90.44 116 GLN A C 1
ATOM 959 O O . GLN A 1 116 ? -2.384 -0.773 -13.059 1.00 90.44 116 GLN A O 1
ATOM 964 N N . ILE A 1 117 ? -3.319 -1.405 -15.006 1.00 91.62 117 ILE A N 1
ATOM 965 C CA . ILE A 1 117 ? -3.079 -2.845 -14.856 1.00 91.62 117 ILE A CA 1
ATOM 966 C C . ILE A 1 117 ? -2.103 -3.307 -15.940 1.00 91.62 117 ILE A C 1
ATOM 968 O O . ILE A 1 117 ? -2.262 -2.970 -17.110 1.00 91.62 117 ILE A O 1
ATOM 972 N N . ASN A 1 118 ? -1.088 -4.063 -15.536 1.00 89.25 118 ASN A N 1
ATOM 973 C CA . ASN A 1 118 ? -0.155 -4.763 -16.409 1.00 89.25 118 ASN A CA 1
ATOM 974 C C . ASN A 1 118 ? -0.701 -6.158 -16.756 1.00 89.25 118 ASN A C 1
ATOM 976 O O . ASN A 1 118 ? -1.532 -6.703 -16.033 1.00 89.25 118 ASN A O 1
ATOM 980 N N . ASP A 1 119 ? -0.154 -6.792 -17.792 1.00 88.06 119 ASP A N 1
ATOM 981 C CA . ASP A 1 119 ? -0.586 -8.125 -18.249 1.00 88.06 119 ASP A CA 1
ATOM 982 C C . ASP A 1 119 ? -0.506 -9.227 -17.172 1.00 88.06 119 ASP A C 1
ATOM 984 O O . ASP A 1 119 ? -1.201 -10.235 -17.257 1.00 88.06 119 ASP A O 1
ATOM 988 N N . ASP A 1 120 ? 0.327 -9.045 -16.143 1.00 85.00 120 ASP A N 1
ATOM 989 C CA . ASP A 1 120 ? 0.474 -9.973 -15.015 1.00 85.00 120 ASP A CA 1
ATOM 990 C C . ASP A 1 120 ? -0.473 -9.685 -13.833 1.00 85.00 120 ASP A C 1
ATOM 992 O O . ASP A 1 120 ? -0.339 -10.303 -12.779 1.00 85.00 120 ASP A O 1
ATOM 996 N N . GLY A 1 121 ? -1.406 -8.740 -13.984 1.00 87.94 121 GLY A N 1
ATOM 997 C CA . GLY A 1 121 ? -2.354 -8.322 -12.945 1.00 87.94 121 GLY A CA 1
ATOM 998 C C . GLY A 1 121 ? -1.798 -7.310 -11.935 1.00 87.94 121 GLY A C 1
ATOM 999 O O . GLY A 1 121 ? -2.562 -6.755 -11.138 1.00 87.94 121 GLY A O 1
ATOM 1000 N N . SER A 1 122 ? -0.493 -7.021 -11.987 1.00 89.44 122 SER A N 1
ATOM 1001 C CA . SER A 1 122 ? 0.134 -5.991 -11.157 1.00 89.44 122 SER A CA 1
ATOM 1002 C C . SER A 1 122 ? -0.087 -4.594 -11.725 1.00 89.44 122 SER A C 1
ATOM 1004 O O . SER A 1 122 ? -0.397 -4.438 -12.901 1.00 89.44 122 SER A O 1
ATOM 1006 N N . GLY A 1 123 ? 0.133 -3.547 -10.936 1.00 88.50 123 GLY A N 1
ATOM 1007 C CA . GLY A 1 123 ? 0.054 -2.185 -11.448 1.00 88.50 123 GLY A CA 1
ATOM 1008 C C . GLY A 1 123 ? -0.188 -1.140 -10.376 1.00 88.50 123 GLY A C 1
ATOM 1009 O O . GLY A 1 123 ? 0.270 -1.285 -9.247 1.00 88.50 123 GLY A O 1
ATOM 1010 N N . ASN A 1 124 ? -0.863 -0.059 -10.742 1.00 90.62 124 ASN A N 1
ATOM 1011 C CA . ASN A 1 124 ? -1.044 1.101 -9.881 1.00 90.62 124 ASN A CA 1
ATOM 1012 C C . ASN A 1 124 ? -2.529 1.411 -9.708 1.00 90.62 124 ASN A C 1
ATOM 1014 O O . ASN A 1 124 ? -3.315 1.242 -10.639 1.00 90.62 124 ASN A O 1
ATOM 1018 N N . ILE A 1 125 ? -2.893 1.914 -8.533 1.00 91.81 125 ILE A N 1
ATOM 1019 C CA . ILE A 1 125 ? -4.224 2.451 -8.261 1.00 91.81 125 ILE A CA 1
ATOM 1020 C C . ILE A 1 125 ? -4.045 3.880 -7.780 1.00 91.81 125 ILE A C 1
ATOM 1022 O O . ILE A 1 125 ? -3.432 4.090 -6.737 1.00 91.81 125 ILE A O 1
ATOM 1026 N N . MET A 1 126 ? -4.562 4.845 -8.530 1.00 90.25 126 MET A N 1
ATOM 1027 C CA . MET A 1 126 ? -4.519 6.264 -8.182 1.00 90.25 126 MET A CA 1
ATOM 1028 C C . MET A 1 126 ? -5.901 6.736 -7.748 1.00 90.25 126 MET A C 1
ATOM 1030 O O . MET A 1 126 ? -6.910 6.236 -8.233 1.00 90.25 126 MET A O 1
ATOM 1034 N N . PHE A 1 127 ? -5.941 7.712 -6.857 1.00 88.44 127 PHE A N 1
ATOM 1035 C CA . PHE A 1 127 ? -7.138 8.401 -6.411 1.00 88.44 127 PHE A CA 1
ATOM 1036 C C . PHE A 1 127 ? -6.844 9.889 -6.241 1.00 88.44 127 PHE A C 1
ATOM 1038 O O . PHE A 1 127 ? -5.704 10.322 -6.035 1.00 88.44 127 PHE A O 1
ATOM 1045 N N . THR A 1 128 ? -7.888 10.691 -6.387 1.00 7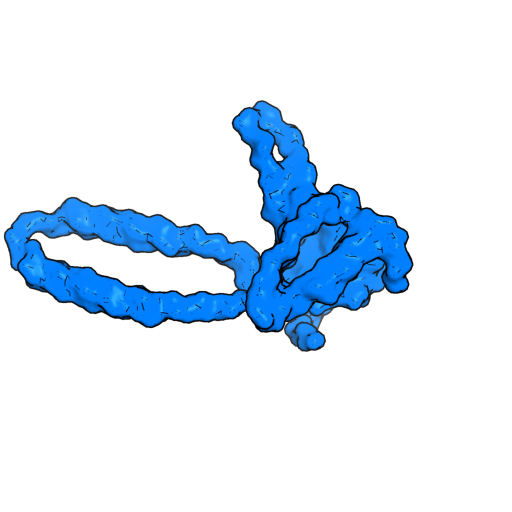8.19 128 THR A N 1
ATOM 1046 C CA . THR A 1 128 ? -7.776 12.142 -6.330 1.00 78.19 128 THR A CA 1
ATOM 1047 C C . THR A 1 128 ? -8.033 12.625 -4.914 1.00 78.19 128 THR A C 1
ATOM 1049 O O . THR A 1 128 ? -9.135 12.488 -4.390 1.00 78.19 128 THR A O 1
ATOM 1052 N N . THR A 1 129 ? -7.035 13.268 -4.312 1.00 70.69 129 THR A N 1
ATOM 1053 C CA . THR A 1 129 ? -7.245 14.013 -3.072 1.00 70.69 129 THR A CA 1
ATOM 1054 C C . THR A 1 129 ? -7.618 15.442 -3.441 1.00 70.69 129 THR A C 1
ATOM 1056 O O . THR A 1 129 ? -6.863 16.103 -4.158 1.00 70.69 129 THR A O 1
ATOM 1059 N N . ASN A 1 130 ? -8.777 15.921 -2.984 1.00 59.84 130 ASN A N 1
ATOM 1060 C CA . ASN A 1 130 ? -9.152 17.321 -3.177 1.00 59.84 130 ASN A CA 1
ATOM 1061 C C . ASN A 1 130 ? -8.057 18.210 -2.576 1.00 59.84 130 ASN A C 1
ATOM 1063 O O . ASN A 1 130 ? -7.695 18.064 -1.408 1.00 59.84 130 ASN A O 1
ATOM 1067 N N . SER A 1 131 ? -7.499 19.085 -3.409 1.00 51.44 131 SER A N 1
ATOM 1068 C CA . SER A 1 131 ? -6.403 19.979 -3.059 1.00 51.44 131 SER A CA 1
ATOM 1069 C C . SER A 1 131 ? -6.789 20.876 -1.887 1.00 51.44 131 SER A C 1
ATOM 1071 O O . SER A 1 131 ? -7.872 21.464 -1.872 1.00 51.44 131 SER A O 1
ATOM 1073 N N . PHE A 1 132 ? -5.872 21.054 -0.936 1.00 44.75 132 PHE A N 1
ATOM 1074 C CA . PHE A 1 132 ? -5.921 22.221 -0.064 1.00 44.75 132 PHE A CA 1
ATOM 1075 C C . PHE A 1 132 ? -5.920 23.468 -0.953 1.00 44.75 132 PHE A C 1
ATOM 1077 O O . PHE A 1 132 ? -5.055 23.605 -1.820 1.00 44.75 132 PHE A O 1
ATOM 1084 N N . ILE A 1 133 ? -6.893 24.361 -0.750 1.00 42.50 133 ILE A N 1
ATOM 1085 C CA . ILE A 1 133 ? -6.930 25.681 -1.384 1.00 42.50 133 ILE A CA 1
ATOM 1086 C C . ILE A 1 133 ? -5.723 26.457 -0.850 1.00 42.50 133 ILE A C 1
ATOM 1088 O O . ILE A 1 133 ? -5.794 27.125 0.180 1.00 42.50 133 ILE A O 1
ATOM 1092 N N . ASN A 1 134 ? -4.580 26.330 -1.516 1.00 44.00 134 ASN A N 1
ATOM 1093 C CA . ASN A 1 134 ? -3.480 27.254 -1.330 1.00 44.00 134 ASN A CA 1
ATOM 1094 C C . ASN A 1 134 ? -3.778 28.462 -2.215 1.00 44.00 134 ASN A C 1
ATOM 1096 O O . ASN A 1 134 ? -3.928 28.327 -3.425 1.00 44.00 134 ASN A O 1
ATOM 1100 N N . ASN A 1 135 ? -3.863 29.638 -1.592 1.00 44.16 135 ASN A N 1
ATOM 1101 C CA . ASN A 1 135 ? -4.187 30.951 -2.175 1.00 44.16 135 ASN A CA 1
ATOM 1102 C C . ASN A 1 135 ? -3.208 31.454 -3.267 1.00 44.16 135 ASN A C 1
ATOM 1104 O O . ASN A 1 135 ? -3.071 32.655 -3.484 1.00 44.16 135 ASN A O 1
ATOM 1108 N N . LEU A 1 136 ? -2.505 30.565 -3.964 1.00 50.56 136 LEU A N 1
ATOM 1109 C CA . LEU A 1 136 ? -1.542 30.870 -5.013 1.00 50.56 136 LEU A CA 1
ATOM 1110 C C . LEU A 1 136 ? -1.803 29.975 -6.228 1.00 50.56 136 LEU A C 1
ATOM 1112 O O . LEU A 1 136 ? -1.070 29.032 -6.493 1.00 50.56 136 LEU A O 1
ATOM 1116 N N . GLN A 1 137 ? -2.876 30.306 -6.948 1.00 47.03 137 GLN A N 1
ATOM 1117 C CA . GLN A 1 137 ? -2.994 30.220 -8.410 1.00 47.03 137 GLN A CA 1
ATOM 1118 C C . GLN A 1 137 ? -2.433 28.956 -9.089 1.00 47.03 137 GLN A C 1
ATOM 1120 O O . GLN A 1 137 ? -1.786 29.039 -10.132 1.00 47.03 137 GLN A O 1
ATOM 1125 N N . ASN A 1 138 ? -2.692 27.782 -8.520 1.00 48.09 138 ASN A N 1
ATOM 1126 C CA . ASN A 1 138 ? -2.541 26.522 -9.229 1.00 48.09 138 ASN A CA 1
ATOM 1127 C C . ASN A 1 138 ? -3.417 25.470 -8.544 1.00 48.09 138 ASN A C 1
ATOM 1129 O O . ASN A 1 138 ? -3.029 24.897 -7.526 1.00 48.09 138 ASN A O 1
ATOM 1133 N N . ASP A 1 139 ? -4.600 25.220 -9.105 1.00 50.84 139 ASP A N 1
ATOM 1134 C CA . ASP A 1 139 ? -5.465 24.099 -8.724 1.00 50.84 139 ASP A CA 1
ATOM 1135 C C . ASP A 1 139 ? -4.836 22.792 -9.234 1.00 50.84 139 ASP A C 1
ATOM 1137 O O . ASP A 1 139 ? -5.339 22.121 -10.137 1.00 50.84 139 ASP A O 1
ATOM 1141 N N . SER A 1 140 ? -3.657 22.447 -8.715 1.00 56.28 140 SER A N 1
ATOM 1142 C CA . SER A 1 140 ? -3.029 21.171 -9.014 1.00 56.28 140 SER A CA 1
ATOM 1143 C C . SER A 1 140 ? -3.710 20.109 -8.162 1.00 56.28 140 SER A C 1
ATOM 1145 O O . SER A 1 140 ? -3.436 19.981 -6.969 1.00 56.28 140 SER A O 1
ATOM 1147 N N . VAL A 1 141 ? -4.604 19.350 -8.787 1.00 63.16 141 VAL A N 1
ATOM 1148 C CA . VAL A 1 141 ? -5.152 18.122 -8.215 1.00 63.16 141 VAL A CA 1
ATOM 1149 C C . VAL A 1 141 ? -3.994 17.151 -7.981 1.00 63.16 141 VAL A C 1
ATOM 1151 O O . VAL A 1 141 ? -3.413 16.623 -8.933 1.00 63.16 141 VAL A O 1
ATOM 1154 N N . GLU A 1 142 ? -3.628 16.929 -6.719 1.00 69.25 142 GLU A N 1
ATOM 1155 C CA . GLU A 1 142 ? -2.605 15.946 -6.374 1.00 69.25 142 GLU A CA 1
ATOM 1156 C C . GLU A 1 142 ? -3.211 14.543 -6.500 1.00 69.25 142 GLU A C 1
ATOM 1158 O O . GLU A 1 142 ? -4.175 14.184 -5.819 1.00 69.25 142 GLU A O 1
ATOM 1163 N N . LYS A 1 143 ? -2.674 13.755 -7.437 1.00 74.06 143 LYS A N 1
ATOM 1164 C CA . LYS A 1 143 ? -3.001 12.335 -7.570 1.00 74.06 143 LYS A CA 1
ATOM 1165 C C . LYS A 1 143 ? -2.119 11.550 -6.610 1.00 74.06 143 LYS A C 1
ATOM 1167 O O . LYS A 1 143 ? -0.897 11.535 -6.769 1.00 74.06 143 LYS A O 1
ATOM 1172 N N . VAL A 1 144 ? -2.744 10.876 -5.653 1.00 83.06 144 VAL A N 1
ATOM 1173 C CA . VAL A 1 144 ? -2.074 9.958 -4.730 1.00 83.06 144 VAL A CA 1
ATOM 1174 C C . VAL A 1 144 ? -2.503 8.535 -5.055 1.00 83.06 144 VAL A C 1
ATOM 1176 O O . VAL A 1 144 ? -3.587 8.319 -5.580 1.00 83.06 144 VAL A O 1
ATOM 1179 N N . GLY A 1 145 ? -1.662 7.539 -4.794 1.00 86.69 145 GLY A N 1
ATOM 1180 C CA . GLY A 1 145 ? -2.039 6.171 -5.095 1.00 86.69 145 GLY A CA 1
ATOM 1181 C C . GLY A 1 145 ? -1.150 5.097 -4.503 1.00 86.69 145 GLY A C 1
ATOM 1182 O O . GLY A 1 145 ? -0.047 5.341 -4.011 1.00 86.69 145 GLY A O 1
ATOM 1183 N N . LEU A 1 146 ? -1.654 3.874 -4.609 1.00 90.19 146 LEU A N 1
ATOM 1184 C CA . LEU A 1 146 ? -0.944 2.638 -4.334 1.00 90.19 146 LEU A CA 1
ATOM 1185 C C . LEU A 1 146 ? -0.153 2.256 -5.588 1.00 90.19 146 LEU A C 1
ATOM 1187 O O . LEU A 1 146 ? -0.730 1.920 -6.625 1.00 90.19 146 LEU A O 1
ATOM 1191 N N . ILE A 1 147 ? 1.172 2.314 -5.507 1.00 88.69 147 ILE A N 1
ATOM 1192 C CA . ILE A 1 147 ? 2.066 2.068 -6.642 1.00 88.69 147 ILE A CA 1
ATOM 1193 C C . ILE A 1 147 ? 2.617 0.648 -6.561 1.00 88.69 147 ILE A C 1
ATOM 1195 O O . ILE A 1 147 ? 3.072 0.226 -5.503 1.00 88.69 147 ILE A O 1
ATOM 1199 N N . GLY A 1 148 ? 2.633 -0.084 -7.673 1.00 86.81 148 GLY A N 1
ATOM 1200 C CA . GLY A 1 148 ? 3.219 -1.425 -7.727 1.00 86.81 148 GLY A CA 1
ATOM 1201 C C . GLY A 1 148 ? 2.474 -2.442 -6.861 1.00 86.81 148 GLY A C 1
ATOM 1202 O O . GLY A 1 148 ? 3.091 -3.220 -6.140 1.00 86.81 148 GLY A O 1
ATOM 1203 N N . VAL A 1 149 ? 1.148 -2.423 -6.900 1.00 89.38 149 VAL A N 1
ATOM 1204 C CA . VAL A 1 149 ? 0.281 -3.424 -6.278 1.00 89.38 149 VAL A CA 1
ATOM 1205 C C . VAL A 1 149 ? 0.327 -4.715 -7.098 1.00 89.38 149 VAL A C 1
ATOM 1207 O O . VAL A 1 149 ? 0.215 -4.667 -8.318 1.00 89.38 149 VAL A O 1
ATOM 1210 N N . ASN A 1 150 ? 0.473 -5.873 -6.446 1.00 88.75 150 ASN A N 1
ATOM 1211 C CA . ASN A 1 150 ? 0.577 -7.169 -7.139 1.00 88.75 150 ASN A CA 1
ATOM 1212 C C . ASN A 1 150 ? -0.725 -7.630 -7.808 1.00 88.75 150 ASN A C 1
ATOM 1214 O O . ASN A 1 150 ? -0.664 -8.306 -8.825 1.00 88.75 150 ASN A O 1
ATOM 1218 N N . ASP A 1 151 ? -1.875 -7.304 -7.222 1.00 91.62 151 ASP A N 1
ATOM 1219 C CA . ASP A 1 151 ? -3.198 -7.685 -7.721 1.00 91.62 151 ASP A CA 1
ATOM 1220 C C . ASP A 1 151 ? -4.109 -6.457 -7.663 1.00 91.62 151 ASP A C 1
ATOM 1222 O O . ASP A 1 151 ? -4.718 -6.149 -6.634 1.00 91.62 151 ASP A O 1
ATOM 1226 N N . VAL A 1 152 ? -4.117 -5.695 -8.758 1.00 92.12 152 VAL A N 1
ATOM 1227 C CA . VAL A 1 152 ? -4.824 -4.409 -8.835 1.00 92.12 152 VAL A CA 1
ATOM 1228 C C . VAL A 1 152 ? -6.333 -4.591 -8.725 1.00 92.12 152 VAL A C 1
ATOM 1230 O O . VAL A 1 152 ? -7.000 -3.753 -8.124 1.00 92.12 152 VAL A O 1
ATOM 1233 N N . ASN A 1 153 ? -6.877 -5.685 -9.257 1.00 93.38 153 ASN A N 1
ATOM 1234 C CA . ASN A 1 153 ? -8.315 -5.936 -9.223 1.00 93.38 153 ASN A CA 1
ATOM 1235 C C . ASN A 1 153 ? -8.781 -6.177 -7.792 1.00 93.38 153 ASN A C 1
ATOM 1237 O O . ASN A 1 153 ? -9.642 -5.453 -7.298 1.00 93.38 153 ASN A O 1
ATOM 1241 N N . LYS A 1 154 ? -8.133 -7.111 -7.086 1.00 92.88 154 LYS A N 1
ATOM 1242 C CA . LYS A 1 154 ? -8.491 -7.428 -5.701 1.00 92.88 154 LYS A CA 1
ATOM 1243 C C . LYS A 1 154 ? -8.371 -6.217 -4.781 1.00 92.88 154 LYS A C 1
ATOM 1245 O O . LYS A 1 154 ? -9.231 -5.992 -3.933 1.00 92.88 154 LYS A O 1
ATOM 1250 N N . VAL A 1 155 ? -7.293 -5.449 -4.918 1.00 93.25 155 VAL A N 1
ATOM 1251 C CA . VAL A 1 155 ? -7.067 -4.264 -4.080 1.00 93.25 155 VAL A CA 1
ATOM 1252 C C . VAL A 1 155 ? -8.014 -3.135 -4.466 1.00 93.25 155 VAL A C 1
ATOM 1254 O O . VAL A 1 155 ? -8.555 -2.473 -3.587 1.00 93.25 155 VAL A O 1
ATOM 1257 N N . GLY A 1 156 ? -8.277 -2.960 -5.759 1.00 92.62 156 GLY A N 1
ATOM 1258 C CA . GLY A 1 156 ? -9.271 -2.022 -6.258 1.00 92.62 156 GLY A CA 1
ATOM 1259 C C . GLY A 1 156 ? -10.657 -2.296 -5.684 1.00 92.62 156 GLY A C 1
ATOM 1260 O O . GLY A 1 156 ? -11.292 -1.370 -5.201 1.00 92.62 156 GLY A O 1
ATOM 1261 N N . ASP A 1 157 ? -11.087 -3.557 -5.650 1.00 92.94 157 ASP A N 1
ATOM 1262 C CA . ASP A 1 157 ? -12.385 -3.938 -5.086 1.00 92.94 157 ASP A CA 1
ATOM 1263 C C . ASP A 1 157 ? -12.478 -3.639 -3.583 1.00 92.94 157 ASP A C 1
ATOM 1265 O O . ASP A 1 157 ? -13.530 -3.222 -3.099 1.00 92.94 157 ASP A O 1
ATOM 1269 N N . LEU A 1 158 ? -11.384 -3.817 -2.833 1.00 93.06 158 LEU A N 1
ATOM 1270 C CA . LEU A 1 158 ? -11.325 -3.439 -1.417 1.00 93.06 158 LEU A CA 1
ATOM 1271 C C . LEU A 1 158 ? -11.447 -1.923 -1.237 1.00 93.06 158 LEU A C 1
ATOM 1273 O O . LEU A 1 158 ? -12.192 -1.470 -0.374 1.00 93.06 158 LEU A O 1
ATOM 1277 N N . LEU A 1 159 ? -10.762 -1.135 -2.063 1.00 92.56 159 LEU A N 1
ATOM 1278 C CA . LEU A 1 159 ? -10.869 0.324 -2.018 1.00 92.56 159 LEU A CA 1
ATOM 1279 C C . LEU A 1 159 ? -12.258 0.807 -2.420 1.00 92.56 159 LEU A C 1
ATOM 1281 O O . LEU A 1 159 ? -12.784 1.712 -1.785 1.00 92.56 159 LEU A O 1
ATOM 1285 N N . ASP A 1 160 ? -12.875 0.177 -3.419 1.00 91.31 160 ASP A N 1
ATOM 1286 C CA . ASP A 1 160 ? -14.250 0.466 -3.818 1.00 91.31 160 ASP A CA 1
ATOM 1287 C C . ASP A 1 160 ? -15.220 0.143 -2.668 1.00 91.31 160 ASP A C 1
ATOM 1289 O O . ASP A 1 160 ? -16.147 0.902 -2.392 1.00 91.31 160 ASP A O 1
ATOM 1293 N N . LYS A 1 161 ? -15.026 -0.966 -1.943 1.00 91.62 161 LYS A N 1
ATOM 1294 C CA . LYS A 1 161 ? -15.826 -1.250 -0.738 1.00 91.62 161 LYS A CA 1
ATOM 1295 C C . LYS A 1 161 ? -15.638 -0.179 0.335 1.00 91.62 161 LYS A C 1
ATOM 1297 O O . LYS A 1 161 ? -16.635 0.286 0.882 1.00 91.62 161 LYS A O 1
ATOM 1302 N N . LEU A 1 162 ? -14.397 0.254 0.568 1.00 91.12 162 LEU A N 1
ATOM 1303 C CA . LEU A 1 162 ? -14.066 1.310 1.527 1.00 91.12 162 LEU A CA 1
ATOM 1304 C C . LEU A 1 162 ? -14.695 2.650 1.164 1.00 91.12 162 LEU A C 1
ATOM 1306 O O . LEU A 1 162 ? -15.311 3.284 2.014 1.00 91.12 162 LEU A O 1
ATOM 1310 N N . ALA A 1 163 ? -14.579 3.060 -0.098 1.00 89.38 163 ALA A N 1
ATOM 1311 C CA . ALA A 1 163 ? -15.082 4.333 -0.597 1.00 89.38 163 ALA A CA 1
ATOM 1312 C C . ALA A 1 163 ? -16.609 4.447 -0.468 1.00 89.38 163 ALA A C 1
ATOM 1314 O O . ALA A 1 163 ? -17.122 5.506 -0.114 1.00 89.38 163 ALA A O 1
ATOM 1315 N N . TYR A 1 164 ? -17.329 3.350 -0.723 1.00 87.44 164 TYR A N 1
ATOM 1316 C CA . TYR A 1 164 ? -18.794 3.313 -0.690 1.00 87.44 164 TYR A CA 1
ATOM 1317 C C . TYR A 1 164 ? -19.380 2.791 0.632 1.00 87.44 164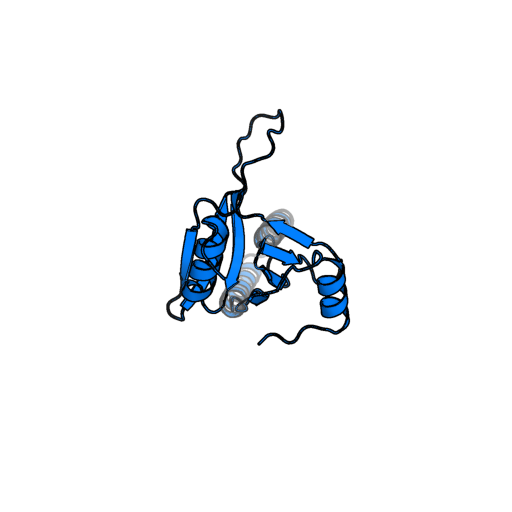 TYR A C 1
ATOM 1319 O O . TYR A 1 164 ? -20.594 2.622 0.717 1.00 87.44 164 TYR A O 1
ATOM 1327 N N . GLY A 1 165 ? -18.549 2.518 1.645 1.00 81.44 165 GLY A N 1
ATOM 1328 C CA . GLY A 1 165 ? -19.003 2.006 2.943 1.00 81.44 165 GLY A CA 1
ATOM 1329 C C . GLY A 1 165 ? -19.737 0.665 2.851 1.00 81.44 165 GLY A C 1
ATOM 1330 O O . GLY A 1 165 ? -20.701 0.444 3.578 1.00 81.44 165 GLY A O 1
ATOM 1331 N N . ARG A 1 166 ? -19.330 -0.209 1.921 1.00 75.19 166 ARG A N 1
ATOM 1332 C CA . ARG A 1 166 ? -19.895 -1.561 1.783 1.00 75.19 166 ARG A CA 1
ATOM 1333 C C . ARG A 1 166 ? -19.206 -2.519 2.755 1.00 75.19 166 ARG A C 1
ATOM 1335 O O . ARG A 1 166 ? -18.012 -2.373 2.997 1.00 75.19 166 ARG A O 1
ATOM 1342 N N . ASP A 1 167 ? -19.953 -3.503 3.255 1.00 68.12 167 ASP A N 1
ATOM 1343 C CA . ASP A 1 167 ? -19.496 -4.433 4.296 1.00 68.12 167 ASP A CA 1
ATOM 1344 C C . ASP A 1 167 ? -18.142 -5.100 3.961 1.00 68.12 167 ASP A C 1
ATOM 1346 O O . ASP A 1 167 ? -17.934 -5.626 2.854 1.00 68.12 167 ASP A O 1
ATOM 1350 N N . PHE A 1 168 ? -17.234 -5.045 4.943 1.00 59.25 168 PHE A N 1
ATOM 1351 C CA . PHE A 1 168 ? -15.896 -5.648 4.951 1.00 59.25 168 PHE A CA 1
ATOM 1352 C C . PHE A 1 168 ? -15.876 -7.009 5.635 1.00 59.25 168 PHE A C 1
ATOM 1354 O O . PHE A 1 168 ? -16.503 -7.136 6.710 1.00 59.25 168 PHE A O 1
#

Secondary structure (DSSP, 8-state):
-----HHHHHHHHHHSPTT--EEEEEE-------THHHHHHHHHHHHHHHHHS-SS-HHHHHHHHHHHHHHHT----TTTT-EEEEESS-EEEE--TTS--EEEE-GGG--SPEEEE-TTS-EEEEEEEPPP--SSS----EEEEEEEES-HHHHHHHHHHHHTT---

Radius of gyration: 21.77 Å; chains: 1; bounding box: 61×43×51 Å

Sequence (168 aa):
MINLSKKNFTWIQDELENGEIVTWAGQSFSKKSFSLRFNLLFIIVVVVLFISLVPLNFGIYTVFFTLLFFISTKGNRKSKNSIYLITNTRVLILDDMSIKSFTSYYPYHLQNLEKQINDDGSGNIMFTTNSFINNLQNDSVEKVGLIGVNDVNKVGDLLDKLAYGRDF